Protein AF-A0A7Y3FB61-F1 (afdb_monomer_lite)

Sequence (145 aa):
SLYYIARELGYLFRGYNEIAIIGKIIPVVVVLFVLIITFYRKNKSMVELITAMLLVLTVYYFVSTTVHPWYIATLLILSVFTKYRFPLVWSFVIVLSYLAYGYDDNKENLWIIGLEYVLVYGVFIWELFIRNRDSRRFDFVSKND

pLDDT: mean 76.7, std 13.56, range [42.97, 91.88]

Secondary structure (DSSP, 8-state):
-HHHHHHHHHHHHHSS-THHHHHHHHHHHHHHHHHHHHHHS---SHHHHHHHHHHHHHHHHHH-S---TTHHHHHHHHHHTSS--HHHHHHHHHHHHHHGGGSTT----HHHHHHHHHHHHHHHHHIIIIIHHHHHHHHHHTT--

Foldseek 3Di:
DCQVVVQVVCCVPPNHGPCVVLVVVLVVVLVVLLVCLVVVFPCPDPLSVLVSVLVSLVVSQVSDPDDDLVSLVSSVVSCVSYPQCLSVLLNVLCVQQVVCVVDPVSPRPVVSVVVSVVSSVVSVVCCVPPVVVVVVVVVVVVVVD

Structure (mmCIF, N/CA/C/O backbone):
data_AF-A0A7Y3FB61-F1
#
_entry.id   AF-A0A7Y3FB61-F1
#
loop_
_atom_site.group_PDB
_atom_site.id
_atom_site.type_symbol
_atom_site.label_atom_id
_atom_site.label_alt_id
_atom_site.label_comp_id
_atom_site.label_asym_id
_atom_site.label_entity_id
_atom_site.label_seq_id
_atom_site.pdbx_PDB_ins_code
_atom_site.Cartn_x
_atom_site.Cartn_y
_atom_site.Cartn_z
_atom_site.occupancy
_atom_site.B_iso_or_equiv
_atom_site.auth_seq_id
_atom_site.auth_comp_id
_atom_site.auth_asym_id
_atom_site.auth_atom_id
_atom_site.pdbx_PDB_model_num
ATOM 1 N N . SER A 1 1 ? 6.507 -0.739 -7.159 1.00 66.50 1 SER A N 1
ATOM 2 C CA . SER A 1 1 ? 5.174 -1.376 -7.204 1.00 66.50 1 SER A CA 1
ATOM 3 C C . SER A 1 1 ? 5.259 -2.721 -7.914 1.00 66.50 1 SER A C 1
ATOM 5 O O . SER A 1 1 ? 6.247 -2.967 -8.606 1.00 66.50 1 SER A O 1
ATOM 7 N N . LEU A 1 2 ? 4.245 -3.589 -7.775 1.00 64.88 2 LEU A N 1
ATOM 8 C CA . LEU A 1 2 ? 4.170 -4.885 -8.482 1.00 64.88 2 LEU A CA 1
ATOM 9 C C . LEU A 1 2 ? 4.227 -4.739 -10.011 1.00 64.88 2 LEU A C 1
ATOM 11 O O . LEU A 1 2 ? 4.640 -5.661 -10.707 1.00 64.88 2 LEU A O 1
ATOM 15 N N . TYR A 1 3 ? 3.884 -3.558 -10.524 1.00 64.19 3 TYR A N 1
ATOM 16 C CA . TYR A 1 3 ? 4.012 -3.210 -11.930 1.00 64.19 3 TYR A CA 1
ATOM 17 C C . TYR A 1 3 ? 5.440 -3.362 -12.481 1.00 64.19 3 TYR A C 1
ATOM 19 O O . TYR A 1 3 ? 5.584 -3.894 -13.574 1.00 64.19 3 TYR A O 1
ATOM 27 N N . TYR A 1 4 ? 6.493 -2.979 -11.745 1.00 63.28 4 TYR A N 1
ATOM 28 C CA . TYR A 1 4 ? 7.871 -3.130 -12.245 1.00 63.28 4 TYR A CA 1
ATOM 29 C C . TYR A 1 4 ? 8.248 -4.607 -12.426 1.00 63.28 4 TYR A C 1
ATOM 31 O O . TYR A 1 4 ? 8.882 -4.961 -13.413 1.00 63.28 4 TYR A O 1
ATOM 39 N N . ILE A 1 5 ? 7.778 -5.482 -11.531 1.00 63.59 5 ILE A N 1
ATOM 40 C CA . ILE A 1 5 ? 7.971 -6.935 -11.642 1.00 63.59 5 ILE A CA 1
ATOM 41 C C . ILE A 1 5 ? 7.165 -7.488 -12.824 1.00 63.59 5 ILE A C 1
ATOM 43 O O . ILE A 1 5 ? 7.687 -8.247 -13.635 1.00 63.59 5 ILE A O 1
ATOM 47 N N . ALA A 1 6 ? 5.900 -7.079 -12.956 1.00 60.72 6 ALA A N 1
ATOM 48 C CA . ALA A 1 6 ? 5.031 -7.506 -14.050 1.00 60.72 6 ALA A CA 1
ATOM 49 C C . ALA A 1 6 ? 5.522 -7.012 -15.422 1.00 60.72 6 ALA A C 1
ATOM 51 O O . ALA A 1 6 ? 5.369 -7.712 -16.419 1.00 60.72 6 ALA A O 1
ATOM 52 N N . ARG A 1 7 ? 6.149 -5.833 -15.472 1.00 64.38 7 ARG A N 1
ATOM 53 C CA . ARG A 1 7 ? 6.790 -5.283 -16.665 1.00 64.38 7 ARG A CA 1
ATOM 54 C C . ARG A 1 7 ? 7.969 -6.145 -17.103 1.00 64.38 7 ARG A C 1
ATOM 56 O O . ARG A 1 7 ? 8.003 -6.546 -18.261 1.00 64.38 7 ARG A O 1
ATOM 63 N N . GLU A 1 8 ? 8.899 -6.445 -16.196 1.00 64.44 8 GLU A N 1
ATOM 64 C CA . GLU A 1 8 ? 10.048 -7.311 -16.501 1.00 64.44 8 GLU A CA 1
ATOM 65 C C . GLU A 1 8 ? 9.600 -8.721 -16.916 1.00 64.44 8 GLU A C 1
ATOM 67 O O . GLU A 1 8 ? 10.122 -9.278 -17.878 1.00 64.44 8 GLU A O 1
ATOM 72 N N . LEU A 1 9 ? 8.560 -9.270 -16.275 1.00 59.72 9 LEU A N 1
ATOM 73 C CA . LEU A 1 9 ? 7.949 -10.533 -16.702 1.00 59.72 9 LEU A CA 1
ATOM 74 C C . LEU A 1 9 ? 7.314 -10.432 -18.100 1.00 59.72 9 LEU A C 1
ATOM 76 O O . LEU A 1 9 ? 7.495 -11.335 -18.910 1.00 59.72 9 LEU A O 1
ATOM 80 N N . GLY A 1 10 ? 6.616 -9.340 -18.419 1.00 58.62 10 GLY A N 1
ATOM 81 C CA . GLY A 1 10 ? 6.055 -9.104 -19.756 1.00 58.62 10 GLY A CA 1
ATOM 82 C C . GLY A 1 10 ? 7.130 -9.046 -20.847 1.00 58.62 10 GLY A C 1
ATOM 83 O O . GLY A 1 10 ? 6.986 -9.679 -21.896 1.00 58.62 10 GLY A O 1
ATOM 84 N N . TYR A 1 11 ? 8.256 -8.383 -20.568 1.00 63.56 11 TYR A N 1
ATOM 85 C CA . TYR A 1 11 ? 9.417 -8.394 -21.461 1.00 63.56 11 TYR A CA 1
ATOM 86 C C . TYR A 1 11 ? 10.009 -9.800 -21.625 1.00 63.56 11 TYR A C 1
ATOM 88 O O . TYR A 1 11 ? 10.331 -10.183 -22.748 1.00 63.56 11 TYR A O 1
ATOM 96 N N . LEU A 1 12 ? 10.090 -10.586 -20.546 1.00 58.94 12 LEU A N 1
ATOM 97 C CA . LEU A 1 12 ? 10.638 -11.945 -20.576 1.00 58.94 12 LEU A CA 1
ATOM 98 C C . LEU A 1 12 ? 9.759 -12.931 -21.368 1.00 58.94 12 LEU A C 1
ATOM 100 O O . LEU A 1 12 ? 10.283 -13.786 -22.078 1.00 58.94 12 LEU A O 1
ATOM 104 N N . PHE A 1 13 ? 8.431 -12.827 -21.246 1.00 59.81 13 PHE A N 1
ATOM 105 C CA . PHE A 1 13 ? 7.490 -13.769 -21.867 1.00 59.81 13 PHE A CA 1
ATOM 106 C C . PHE A 1 13 ? 7.076 -13.393 -23.293 1.00 59.81 13 PHE A C 1
ATOM 108 O O . PHE A 1 13 ? 6.815 -14.292 -24.093 1.00 59.81 13 PHE A O 1
ATOM 115 N N . ARG A 1 14 ? 6.967 -12.097 -23.622 1.00 59.47 14 ARG A N 1
ATOM 116 C CA . ARG A 1 14 ? 6.440 -11.645 -24.927 1.00 59.47 14 ARG A CA 1
ATOM 117 C C . ARG A 1 14 ? 7.303 -10.610 -25.653 1.00 59.47 14 ARG A C 1
ATOM 119 O O . ARG A 1 14 ? 7.003 -10.288 -26.799 1.00 59.47 14 ARG A O 1
ATOM 126 N N . GLY A 1 15 ? 8.379 -10.110 -25.041 1.00 63.66 15 GLY A N 1
ATOM 127 C CA . GLY A 1 15 ? 9.325 -9.190 -25.687 1.00 63.66 15 GLY A CA 1
ATOM 128 C C . GLY A 1 15 ? 8.874 -7.726 -25.773 1.00 63.66 15 GLY A C 1
ATOM 129 O O . GLY A 1 15 ? 9.597 -6.908 -26.337 1.00 63.66 15 GLY A O 1
ATOM 130 N N . TYR A 1 16 ? 7.715 -7.358 -25.213 1.00 58.03 16 TYR A N 1
ATOM 131 C CA . TYR A 1 16 ? 7.233 -5.972 -25.160 1.00 58.03 16 TYR A CA 1
ATOM 132 C C . TYR A 1 16 ? 6.497 -5.658 -23.850 1.00 58.03 16 TYR A C 1
ATOM 134 O O . TYR A 1 16 ? 6.100 -6.540 -23.093 1.00 58.03 16 TYR A O 1
ATOM 142 N N . ASN A 1 17 ? 6.318 -4.365 -23.574 1.00 64.25 17 ASN A N 1
ATOM 143 C CA . ASN A 1 17 ? 5.763 -3.873 -22.317 1.00 64.25 17 ASN A CA 1
ATOM 144 C C . ASN A 1 17 ? 4.234 -4.052 -22.250 1.00 64.25 17 ASN A C 1
ATOM 146 O O . ASN A 1 17 ? 3.486 -3.331 -22.912 1.00 64.25 17 ASN A O 1
ATOM 150 N N . GLU A 1 18 ? 3.747 -4.974 -21.416 1.00 67.69 18 GLU A N 1
ATOM 151 C CA . GLU A 1 18 ? 2.315 -5.299 -21.285 1.00 67.69 18 GLU A CA 1
ATOM 152 C C . GLU A 1 18 ? 1.507 -4.328 -20.393 1.00 67.69 18 GLU A C 1
ATOM 154 O O . GLU A 1 18 ? 0.463 -4.700 -19.849 1.00 67.69 18 GLU A O 1
ATOM 159 N N . ILE A 1 19 ? 1.930 -3.061 -20.270 1.00 67.94 19 ILE A N 1
ATOM 160 C CA . ILE A 1 19 ? 1.213 -2.006 -19.515 1.00 67.94 19 ILE A CA 1
ATOM 161 C C . ILE A 1 19 ? -0.288 -2.001 -19.810 1.00 67.94 19 ILE A C 1
ATOM 163 O O . ILE A 1 19 ? -1.094 -1.902 -18.889 1.00 67.94 19 ILE A O 1
ATOM 167 N N . ALA A 1 20 ? -0.674 -2.108 -21.084 1.00 66.69 20 ALA A N 1
ATOM 168 C CA . ALA A 1 20 ? -2.070 -1.988 -21.501 1.00 66.69 20 ALA A CA 1
ATOM 169 C C . ALA A 1 20 ? -2.958 -3.132 -20.979 1.00 66.69 20 ALA A C 1
ATOM 171 O O . ALA A 1 20 ? -4.159 -2.944 -20.778 1.00 66.69 20 ALA A O 1
ATOM 172 N N . ILE A 1 21 ? -2.379 -4.313 -20.761 1.00 72.38 21 ILE A N 1
ATOM 173 C CA . ILE A 1 21 ? -3.082 -5.480 -20.222 1.00 72.38 21 ILE A CA 1
ATOM 174 C C . ILE A 1 21 ? -3.071 -5.406 -18.695 1.00 72.38 21 ILE A C 1
ATOM 176 O O . ILE A 1 21 ? -4.125 -5.510 -18.066 1.00 72.38 21 ILE A O 1
ATOM 180 N N . ILE A 1 22 ? -1.904 -5.135 -18.103 1.00 73.50 22 ILE A N 1
ATOM 181 C CA . ILE A 1 22 ? -1.731 -5.002 -16.651 1.00 73.50 22 ILE A CA 1
ATOM 182 C C . ILE A 1 22 ? -2.665 -3.913 -16.104 1.00 73.50 22 ILE A C 1
ATOM 184 O O . ILE A 1 22 ? -3.422 -4.163 -15.169 1.00 73.50 22 ILE A O 1
ATOM 188 N N . GLY A 1 23 ? -2.713 -2.746 -16.749 1.00 73.12 23 GLY A N 1
ATOM 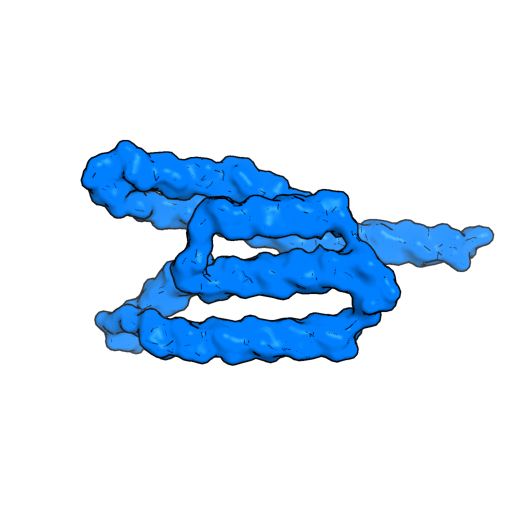189 C CA . GLY A 1 23 ? -3.586 -1.636 -16.367 1.00 73.12 23 GLY A CA 1
ATOM 190 C C . GLY A 1 23 ? -5.083 -1.964 -16.396 1.00 73.12 23 GLY A C 1
ATOM 191 O O . GLY A 1 23 ? -5.841 -1.365 -15.640 1.00 73.12 23 GLY A O 1
ATOM 192 N N . LYS A 1 24 ? -5.523 -2.940 -17.205 1.00 78.06 24 LYS A N 1
ATOM 193 C CA . LYS A 1 24 ? -6.922 -3.414 -17.225 1.00 78.06 24 LYS A CA 1
ATOM 194 C C . LYS A 1 24 ? -7.214 -4.456 -16.148 1.00 78.06 24 LYS A C 1
ATOM 196 O O . LYS A 1 24 ? -8.334 -4.514 -15.647 1.00 78.06 24 LYS A O 1
ATOM 201 N N . ILE A 1 25 ? -6.225 -5.271 -15.785 1.00 82.06 25 ILE A N 1
ATOM 202 C CA . ILE A 1 25 ? -6.369 -6.320 -14.766 1.00 82.06 25 ILE A CA 1
ATOM 203 C C . ILE A 1 25 ? -6.357 -5.716 -13.355 1.00 82.06 25 ILE A C 1
ATOM 205 O O . ILE A 1 25 ? -7.116 -6.168 -12.497 1.00 82.06 25 ILE A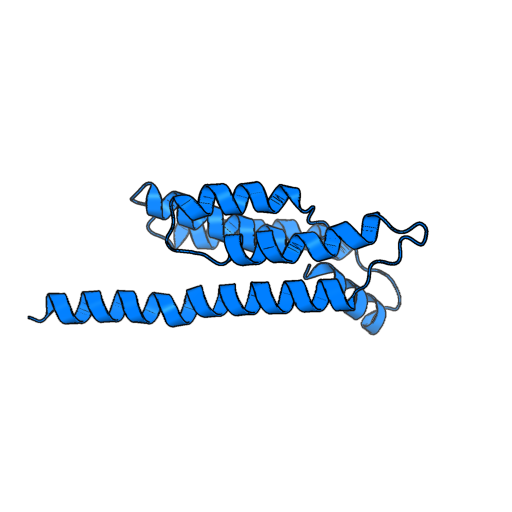 O 1
ATOM 209 N N . ILE A 1 26 ? -5.552 -4.673 -13.117 1.00 82.56 26 ILE A N 1
ATOM 210 C CA . ILE A 1 26 ? -5.411 -4.032 -11.798 1.00 82.56 26 ILE A CA 1
ATOM 211 C C . ILE A 1 26 ? -6.771 -3.628 -11.189 1.00 82.56 26 ILE A C 1
ATOM 213 O O . ILE A 1 26 ? -7.054 -4.070 -10.073 1.00 82.56 26 ILE A O 1
ATOM 217 N N . PRO A 1 27 ? -7.652 -2.868 -11.878 1.00 82.81 27 PRO A N 1
ATOM 218 C CA . PRO A 1 27 ? -8.954 -2.494 -11.327 1.00 82.81 27 PRO A CA 1
ATOM 219 C C . PRO A 1 27 ? -9.817 -3.703 -10.960 1.00 82.81 27 PRO A C 1
ATOM 221 O O . PRO A 1 27 ? -10.467 -3.694 -9.919 1.00 82.81 27 PRO A O 1
ATOM 224 N N . VAL A 1 28 ? -9.792 -4.765 -11.772 1.00 87.00 28 VAL A N 1
ATOM 225 C CA . VAL A 1 28 ? -10.570 -5.989 -11.522 1.00 87.00 28 VAL A CA 1
ATOM 226 C C . VAL A 1 28 ? -10.092 -6.682 -10.246 1.00 87.00 28 VAL A C 1
ATOM 228 O O . VAL A 1 28 ? -10.908 -7.030 -9.393 1.00 87.00 28 VAL A O 1
ATOM 231 N N . VAL A 1 29 ? -8.775 -6.830 -10.073 1.00 86.88 29 VAL A N 1
ATOM 232 C CA . VAL A 1 29 ? -8.181 -7.428 -8.865 1.00 86.88 29 VAL A CA 1
ATOM 233 C C . VAL A 1 29 ? -8.528 -6.609 -7.622 1.00 86.88 29 VAL A C 1
ATOM 235 O O . VAL A 1 29 ? -8.904 -7.174 -6.594 1.00 86.88 29 VAL A O 1
ATOM 238 N N . VAL A 1 30 ? -8.451 -5.281 -7.719 1.00 87.56 30 VAL A N 1
ATOM 239 C CA . VAL A 1 30 ? -8.768 -4.370 -6.611 1.00 87.56 30 VAL A CA 1
ATOM 240 C C . VAL A 1 30 ? -10.245 -4.469 -6.231 1.00 87.56 30 VAL A C 1
ATOM 242 O O . VAL A 1 30 ? -10.553 -4.609 -5.049 1.00 87.56 30 VAL A O 1
ATOM 245 N N . VAL A 1 31 ? -11.160 -4.467 -7.205 1.00 89.12 31 VAL A N 1
ATOM 246 C CA . VAL A 1 31 ? -12.603 -4.615 -6.952 1.00 89.12 31 VAL A CA 1
ATOM 247 C C . VAL A 1 31 ? -12.908 -5.956 -6.288 1.00 89.12 31 VAL A C 1
ATOM 249 O O . VAL A 1 31 ? -13.616 -5.989 -5.282 1.00 89.12 31 VAL A O 1
ATOM 252 N N . LEU A 1 32 ? -12.335 -7.056 -6.782 1.00 90.69 32 LEU A N 1
ATOM 253 C CA . LEU A 1 32 ? -12.505 -8.373 -6.162 1.00 90.69 32 LEU A CA 1
ATOM 254 C C . LEU A 1 32 ? -11.989 -8.388 -4.719 1.00 90.69 32 LEU A C 1
ATOM 256 O O . LEU A 1 32 ? -12.673 -8.889 -3.827 1.00 90.69 32 LEU A O 1
ATOM 260 N N . PHE A 1 33 ? -10.823 -7.791 -4.463 1.00 88.62 33 PHE A N 1
ATOM 261 C CA . PHE A 1 33 ? -10.265 -7.692 -3.116 1.00 88.62 33 PHE A CA 1
ATOM 262 C C . PHE A 1 33 ? -11.165 -6.884 -2.169 1.00 88.62 33 PHE A C 1
ATOM 264 O O . PHE A 1 33 ? -11.408 -7.304 -1.035 1.00 88.62 33 PHE A O 1
ATOM 271 N N . VAL A 1 34 ? -11.717 -5.763 -2.642 1.00 90.06 34 VAL A N 1
ATOM 272 C CA . VAL A 1 34 ? -12.680 -4.950 -1.884 1.00 90.06 34 VAL A CA 1
ATOM 273 C C . VAL A 1 34 ? -13.937 -5.746 -1.550 1.00 90.06 34 VAL A C 1
ATOM 275 O O . VAL A 1 34 ? -14.391 -5.697 -0.406 1.00 90.06 34 VAL A O 1
ATOM 278 N N . LEU A 1 35 ? -14.485 -6.501 -2.506 1.00 89.31 35 LEU A N 1
ATOM 279 C CA . LEU A 1 35 ? -15.672 -7.329 -2.278 1.00 89.31 35 LEU A CA 1
ATOM 280 C C . LEU A 1 35 ? -15.394 -8.415 -1.235 1.00 89.31 35 LEU A C 1
ATOM 282 O O . LEU A 1 35 ? -16.184 -8.584 -0.306 1.00 89.31 35 LEU A O 1
ATOM 286 N N . ILE A 1 36 ? -14.244 -9.088 -1.325 1.00 89.31 36 ILE A N 1
ATOM 287 C CA . ILE A 1 36 ? -13.820 -10.080 -0.328 1.00 89.31 36 ILE A CA 1
ATOM 288 C C . ILE A 1 36 ? -13.743 -9.438 1.061 1.00 89.31 36 ILE A C 1
ATOM 290 O O . ILE A 1 36 ? -14.340 -9.952 2.005 1.00 89.31 36 ILE A O 1
ATOM 294 N N . ILE A 1 37 ? -13.068 -8.293 1.202 1.00 86.31 37 ILE A N 1
ATOM 295 C CA . ILE A 1 37 ? -12.969 -7.582 2.489 1.00 86.31 37 ILE A CA 1
ATOM 296 C C . ILE A 1 37 ? -14.360 -7.188 3.002 1.00 86.31 37 ILE A C 1
ATOM 298 O O . ILE A 1 37 ? -14.641 -7.354 4.187 1.00 86.31 37 ILE A O 1
ATOM 302 N N . THR A 1 38 ? -15.228 -6.691 2.121 1.00 86.19 38 THR A N 1
ATOM 303 C CA . THR A 1 38 ? -16.575 -6.216 2.469 1.00 86.19 38 THR A CA 1
ATOM 304 C C . THR A 1 38 ? -17.458 -7.336 3.009 1.00 86.19 38 THR A C 1
ATOM 306 O O . THR A 1 38 ? -18.111 -7.148 4.032 1.00 86.19 38 THR A O 1
ATOM 309 N N . PHE A 1 39 ? -17.469 -8.506 2.365 1.00 87.25 39 PHE A N 1
ATOM 310 C CA . PHE A 1 39 ? -18.334 -9.613 2.780 1.00 87.25 39 PHE A CA 1
ATOM 311 C C . PHE A 1 39 ? -17.743 -10.462 3.910 1.00 87.25 39 PHE A C 1
ATOM 313 O O . PHE A 1 39 ? -18.488 -11.002 4.726 1.00 87.25 39 PHE A O 1
ATOM 320 N N . TYR A 1 40 ? -16.417 -10.592 3.978 1.00 84.62 40 TYR A N 1
ATOM 321 C CA . TYR A 1 40 ? -15.768 -11.489 4.938 1.00 84.62 40 TYR A CA 1
ATOM 322 C C . TYR A 1 40 ? -15.460 -10.813 6.280 1.00 84.62 40 TYR A C 1
ATOM 324 O O . TYR A 1 40 ? -15.370 -11.481 7.315 1.00 84.62 40 TYR A O 1
ATOM 332 N N . ARG A 1 41 ? -15.287 -9.485 6.296 1.00 79.31 41 ARG A N 1
ATOM 333 C CA . ARG A 1 41 ? -14.911 -8.741 7.501 1.00 79.31 41 ARG A CA 1
ATOM 334 C C . ARG A 1 41 ? -16.136 -8.148 8.195 1.00 79.31 41 ARG A C 1
ATOM 336 O O . ARG A 1 41 ? -16.935 -7.432 7.603 1.00 79.31 41 ARG A O 1
ATOM 343 N N . LYS A 1 42 ? -16.254 -8.389 9.502 1.00 75.38 42 LYS A N 1
ATOM 344 C CA . LYS A 1 42 ? -17.275 -7.762 10.353 1.00 75.38 42 LYS A CA 1
ATOM 345 C C . LYS A 1 42 ? -16.834 -6.331 10.685 1.00 75.38 42 LYS A C 1
ATOM 347 O O . LYS A 1 42 ? -16.157 -6.122 11.680 1.00 75.38 42 LYS A O 1
ATOM 352 N N . ASN A 1 43 ? -17.179 -5.364 9.838 1.00 80.62 43 ASN A N 1
ATOM 353 C CA . ASN A 1 43 ? -16.865 -3.941 10.037 1.00 80.62 43 ASN A CA 1
ATOM 354 C C . ASN A 1 43 ? -17.918 -3.273 10.939 1.00 80.62 43 ASN A C 1
ATOM 356 O O . ASN A 1 43 ? -18.675 -2.419 10.483 1.00 80.62 43 ASN A O 1
ATOM 360 N N . LYS A 1 44 ? -18.033 -3.723 12.194 1.00 83.69 44 LYS A N 1
ATOM 361 C CA . LYS A 1 44 ? -19.099 -3.270 13.107 1.00 83.69 44 LYS A CA 1
ATOM 362 C C . LYS A 1 44 ? -18.737 -1.980 13.834 1.00 83.69 44 LYS A C 1
ATOM 364 O O . LYS A 1 44 ? -19.622 -1.199 14.168 1.00 83.69 44 LYS A O 1
ATOM 369 N N . SER A 1 45 ? -17.451 -1.772 14.094 1.00 88.94 45 SER A N 1
ATOM 370 C CA . SER A 1 45 ? -16.929 -0.564 14.733 1.00 88.94 45 SER A CA 1
ATOM 371 C C . SER A 1 45 ? -16.227 0.355 13.733 1.00 88.94 45 SER A C 1
ATOM 373 O O . SER A 1 45 ? -15.691 -0.092 12.715 1.00 88.94 45 SER A O 1
ATOM 375 N N . MET A 1 46 ? -16.162 1.651 14.059 1.00 88.12 46 MET A N 1
ATOM 376 C CA . MET A 1 46 ? -15.450 2.641 13.242 1.00 88.12 46 MET A CA 1
ATOM 377 C C . MET A 1 46 ? -13.969 2.272 13.055 1.00 88.12 46 MET A C 1
ATOM 379 O O . MET A 1 46 ? -13.426 2.398 11.963 1.00 88.12 46 MET A O 1
ATOM 383 N N . VAL A 1 47 ? -13.326 1.739 14.100 1.00 87.25 47 VAL A N 1
ATOM 384 C CA . VAL A 1 47 ? -11.926 1.288 14.049 1.00 87.25 47 VAL A CA 1
ATOM 385 C C . VAL A 1 47 ? -11.752 0.123 13.071 1.00 87.25 47 VAL A C 1
ATOM 387 O O . VAL A 1 47 ? -10.805 0.113 12.282 1.00 87.25 47 VAL A O 1
ATOM 390 N N . GLU A 1 48 ? -12.664 -0.854 13.070 1.00 86.44 48 GLU A N 1
ATOM 391 C CA . GLU A 1 48 ? -12.626 -1.972 12.118 1.00 86.44 48 GLU A CA 1
ATOM 392 C C . GLU A 1 48 ? -12.821 -1.501 10.676 1.00 86.44 48 GLU A C 1
ATOM 394 O O . GLU A 1 48 ? -12.104 -1.977 9.794 1.00 86.44 48 GLU A O 1
ATOM 399 N N . LEU A 1 49 ? -13.726 -0.541 10.453 1.00 88.19 49 LEU A N 1
ATOM 400 C CA . LEU A 1 49 ? -13.962 0.062 9.143 1.00 88.19 49 LEU A CA 1
ATOM 401 C C . LEU A 1 49 ? -12.720 0.806 8.632 1.00 88.19 49 LEU A C 1
ATOM 403 O O . LEU A 1 49 ? -12.256 0.523 7.529 1.00 88.19 49 LEU A O 1
ATOM 407 N N . ILE A 1 50 ? -12.127 1.687 9.447 1.00 90.44 50 ILE A N 1
ATOM 408 C CA . ILE A 1 50 ? -10.894 2.411 9.085 1.00 90.44 50 ILE A CA 1
ATOM 409 C C . ILE A 1 50 ? -9.759 1.423 8.797 1.00 90.44 50 ILE A C 1
ATOM 411 O O . ILE A 1 50 ? -9.005 1.581 7.838 1.00 90.44 50 ILE A O 1
ATOM 415 N N . THR A 1 51 ? -9.672 0.346 9.576 1.00 88.75 51 THR A N 1
ATOM 416 C CA . THR A 1 51 ? -8.685 -0.708 9.335 1.00 88.75 51 THR A CA 1
ATOM 417 C C . THR A 1 51 ? -8.938 -1.446 8.016 1.00 88.75 51 THR A C 1
ATOM 419 O O . THR A 1 51 ? -7.988 -1.861 7.354 1.00 88.75 51 THR A O 1
ATOM 422 N N . ALA A 1 52 ? -10.195 -1.650 7.618 1.00 89.62 52 ALA A N 1
ATOM 423 C CA . ALA A 1 52 ? -10.526 -2.236 6.321 1.00 89.62 52 ALA A CA 1
ATOM 424 C C . ALA A 1 52 ? -10.121 -1.301 5.173 1.00 89.62 52 ALA A C 1
ATOM 426 O O . ALA A 1 52 ? -9.473 -1.753 4.229 1.00 89.62 52 ALA A O 1
ATOM 427 N N . MET A 1 53 ? -10.410 -0.002 5.301 1.00 91.06 53 MET A N 1
ATOM 428 C CA . MET A 1 53 ? -9.997 1.026 4.338 1.00 91.06 53 MET A CA 1
ATOM 429 C C . MET A 1 53 ? -8.474 1.084 4.189 1.00 91.06 53 MET A C 1
ATOM 431 O O . MET A 1 53 ? -7.972 1.111 3.067 1.00 91.06 53 MET A O 1
ATOM 435 N N . LEU A 1 54 ? -7.737 1.035 5.305 1.00 91.12 54 LEU A N 1
ATOM 436 C CA . LEU A 1 54 ? -6.275 1.011 5.303 1.00 91.12 54 LEU A CA 1
ATOM 437 C C . LEU A 1 54 ? -5.733 -0.183 4.503 1.00 91.12 54 LEU A C 1
ATOM 439 O O . LEU A 1 54 ? -4.860 -0.003 3.655 1.00 91.12 54 LEU A O 1
ATOM 443 N N . LEU A 1 55 ? -6.253 -1.394 4.740 1.00 90.12 55 LEU A N 1
ATOM 444 C CA . LEU A 1 55 ? -5.805 -2.600 4.032 1.00 90.12 55 LEU A CA 1
ATOM 445 C C . LEU A 1 55 ? -6.134 -2.549 2.538 1.00 90.12 55 LEU A C 1
ATOM 447 O O . LEU A 1 55 ? -5.280 -2.876 1.716 1.00 90.12 55 LEU A O 1
ATOM 451 N N . VAL A 1 56 ? -7.344 -2.111 2.186 1.00 90.81 56 VAL A N 1
ATOM 452 C CA . VAL A 1 56 ? -7.767 -1.949 0.788 1.00 90.81 56 VAL A CA 1
ATOM 453 C C . VAL A 1 56 ? -6.859 -0.967 0.052 1.00 90.81 56 VAL A C 1
ATOM 455 O O . VAL A 1 56 ? -6.338 -1.305 -1.009 1.00 90.81 56 VAL A O 1
ATOM 458 N N . LEU A 1 57 ? -6.620 0.217 0.624 1.00 90.81 57 LEU A N 1
ATOM 459 C CA . LEU A 1 57 ? -5.755 1.229 0.013 1.00 90.81 57 LEU A CA 1
ATOM 460 C C . LEU A 1 57 ? -4.307 0.754 -0.106 1.00 90.81 57 LEU A C 1
ATOM 462 O O . LEU A 1 57 ? -3.652 1.011 -1.111 1.00 90.81 57 LEU A O 1
ATOM 466 N N . THR A 1 58 ? -3.820 0.015 0.887 1.00 90.38 58 THR A N 1
ATOM 467 C CA . THR A 1 58 ? -2.467 -0.550 0.861 1.00 90.38 58 THR A CA 1
ATOM 468 C C . THR A 1 58 ? -2.302 -1.544 -0.284 1.00 90.38 58 THR A C 1
ATOM 470 O O . THR A 1 58 ? -1.356 -1.434 -1.060 1.00 90.38 58 THR A O 1
ATOM 473 N N . VAL A 1 59 ? -3.248 -2.475 -0.444 1.00 88.50 59 VAL A N 1
ATOM 474 C CA . VAL A 1 59 ? -3.224 -3.440 -1.554 1.00 88.50 59 VAL A CA 1
ATOM 475 C C . VAL A 1 59 ? -3.373 -2.734 -2.899 1.00 88.50 59 VAL A C 1
ATOM 477 O O . VAL A 1 59 ? -2.651 -3.060 -3.840 1.00 88.50 59 VAL A O 1
ATOM 480 N N . TYR A 1 60 ? -4.240 -1.725 -2.981 1.00 89.00 60 TYR A N 1
ATOM 481 C CA . TYR A 1 60 ? -4.360 -0.892 -4.174 1.00 89.00 60 TYR A CA 1
ATOM 482 C C . TYR A 1 60 ? -3.020 -0.242 -4.552 1.00 89.00 60 TYR A C 1
ATOM 484 O O . TYR A 1 60 ? -2.596 -0.352 -5.700 1.00 89.00 60 TYR A O 1
ATOM 492 N N . TYR A 1 61 ? -2.299 0.357 -3.601 1.00 88.50 61 TYR A N 1
ATOM 493 C CA . TYR A 1 61 ? -0.998 0.977 -3.877 1.00 88.50 61 TYR A CA 1
ATOM 494 C C . TYR A 1 61 ? 0.099 -0.037 -4.213 1.00 88.50 61 TYR A C 1
ATOM 496 O O . TYR A 1 61 ? 0.938 0.235 -5.067 1.00 88.50 61 TYR A O 1
ATOM 504 N N . PHE A 1 62 ? 0.086 -1.230 -3.622 1.00 86.38 62 PHE A N 1
ATOM 505 C CA . PHE A 1 62 ? 1.026 -2.291 -3.994 1.00 86.38 62 PHE A CA 1
ATOM 506 C C . PHE A 1 62 ? 0.882 -2.737 -5.450 1.00 86.38 62 PHE A C 1
ATOM 508 O O . PHE A 1 62 ? 1.887 -3.014 -6.118 1.00 86.38 62 PHE A O 1
ATOM 515 N N . VAL A 1 63 ? -0.357 -2.771 -5.939 1.00 82.12 63 VAL A N 1
ATOM 516 C CA . VAL A 1 63 ? -0.708 -3.239 -7.281 1.00 82.12 63 VAL A CA 1
ATOM 517 C C . VAL A 1 63 ? -0.697 -2.102 -8.319 1.00 82.12 63 VAL A C 1
ATOM 519 O O . VAL A 1 63 ? -0.475 -2.365 -9.498 1.00 82.12 63 VAL A O 1
ATOM 522 N N . SER A 1 64 ? -0.874 -0.845 -7.899 1.00 81.50 64 SER A N 1
ATOM 523 C CA . SER A 1 64 ? -0.881 0.332 -8.779 1.00 81.50 64 SER A CA 1
ATOM 524 C C . SER A 1 64 ? 0.420 0.489 -9.576 1.00 81.50 64 SER A C 1
ATOM 526 O O . SER A 1 64 ? 1.521 0.264 -9.071 1.00 81.50 64 SER A O 1
ATOM 528 N N . THR A 1 65 ? 0.306 0.937 -10.828 1.00 73.38 65 THR A N 1
ATOM 529 C CA . THR A 1 65 ? 1.456 1.228 -11.697 1.00 73.38 65 THR A CA 1
ATOM 530 C C . THR A 1 65 ? 2.260 2.428 -11.214 1.00 73.38 65 THR A C 1
ATOM 532 O O . THR A 1 65 ? 3.481 2.439 -11.338 1.00 73.38 65 THR A O 1
ATOM 535 N N . THR A 1 66 ? 1.585 3.397 -10.602 1.00 77.88 66 THR A N 1
ATOM 536 C CA . THR A 1 66 ? 2.153 4.669 -10.155 1.00 77.88 66 THR A CA 1
ATOM 537 C C . THR A 1 66 ? 1.722 4.947 -8.724 1.00 77.88 66 THR A C 1
ATOM 539 O O . THR A 1 66 ? 0.528 5.016 -8.417 1.00 77.88 66 THR A O 1
ATOM 542 N N . VAL A 1 67 ? 2.708 5.098 -7.841 1.00 79.50 67 VAL A N 1
ATOM 543 C CA . VAL A 1 67 ? 2.509 5.479 -6.441 1.00 79.50 67 VAL A CA 1
ATOM 544 C C . VAL A 1 67 ? 3.383 6.685 -6.176 1.00 79.50 67 VAL A C 1
ATOM 546 O O . VAL A 1 67 ? 4.605 6.575 -6.159 1.00 79.50 67 VAL A O 1
ATOM 549 N N . HIS A 1 68 ? 2.753 7.835 -5.977 1.00 78.56 68 HIS A N 1
ATOM 550 C CA . HIS A 1 68 ? 3.471 9.034 -5.590 1.00 78.56 68 HIS A CA 1
ATOM 551 C C . HIS A 1 68 ? 3.652 9.086 -4.069 1.00 78.56 68 HIS A C 1
ATOM 553 O O . HIS A 1 68 ? 2.771 8.615 -3.343 1.00 78.56 68 HIS A O 1
ATOM 559 N N 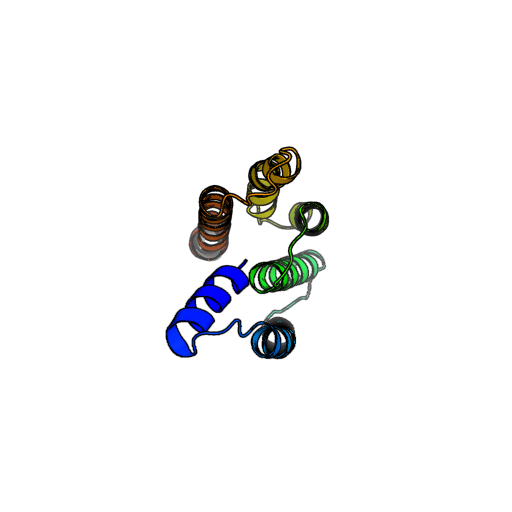. PRO A 1 69 ? 4.731 9.699 -3.550 1.00 76.5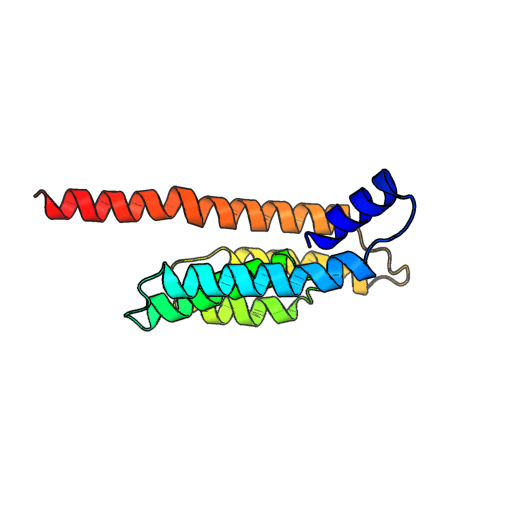0 69 PRO A N 1
ATOM 560 C CA . PRO A 1 69 ? 4.997 9.694 -2.111 1.00 76.50 69 PRO A CA 1
ATOM 561 C C . PRO A 1 69 ? 3.875 10.287 -1.259 1.00 76.50 69 PRO A C 1
ATOM 563 O O . PRO A 1 69 ? 3.598 9.795 -0.166 1.00 76.50 69 PRO A O 1
ATOM 566 N N . TRP A 1 70 ? 3.158 11.290 -1.778 1.00 82.56 70 TRP A N 1
ATOM 567 C CA . TRP A 1 70 ? 2.032 11.903 -1.072 1.00 82.56 70 TRP A CA 1
ATOM 568 C C . TRP A 1 70 ? 0.843 10.952 -0.866 1.00 82.56 70 TRP A C 1
ATOM 570 O O . TRP A 1 70 ? 0.054 11.169 0.050 1.00 82.56 70 TRP A O 1
ATOM 580 N N . TYR A 1 71 ? 0.718 9.863 -1.633 1.00 86.69 71 TYR A N 1
ATOM 581 C CA . TYR A 1 71 ? -0.335 8.860 -1.417 1.00 86.69 71 TYR A CA 1
ATOM 582 C C . TYR A 1 71 ? -0.196 8.137 -0.070 1.00 86.69 71 TYR A C 1
ATOM 584 O O . TYR A 1 71 ? -1.198 7.726 0.522 1.00 86.69 71 TYR A O 1
ATOM 592 N N . ILE A 1 72 ? 1.027 8.032 0.459 1.00 88.00 72 ILE A N 1
ATOM 593 C CA . ILE A 1 72 ? 1.295 7.404 1.761 1.00 88.00 72 ILE A CA 1
ATOM 594 C C . ILE A 1 72 ? 0.772 8.266 2.911 1.00 88.00 72 ILE A C 1
ATOM 596 O O . ILE A 1 72 ? 0.423 7.721 3.957 1.00 88.00 72 ILE A O 1
ATOM 600 N N . ALA A 1 73 ? 0.613 9.582 2.721 1.00 89.44 73 ALA A N 1
ATOM 601 C CA . ALA A 1 73 ? 0.016 10.455 3.732 1.00 89.44 73 ALA A CA 1
ATOM 602 C C . ALA A 1 73 ? -1.403 9.994 4.108 1.00 89.44 73 ALA A C 1
ATOM 604 O O . ALA A 1 73 ? -1.765 9.981 5.284 1.00 89.44 73 ALA A O 1
ATOM 605 N N . THR A 1 74 ? -2.187 9.523 3.132 1.00 91.06 74 THR A N 1
ATOM 606 C CA . THR A 1 74 ? -3.513 8.948 3.395 1.00 91.06 74 THR A CA 1
ATOM 607 C C . THR A 1 74 ? -3.417 7.679 4.243 1.00 91.06 74 THR A C 1
ATOM 609 O O . THR A 1 74 ? -4.177 7.527 5.199 1.00 91.06 74 THR A O 1
ATOM 612 N N . LEU A 1 75 ? -2.464 6.784 3.951 1.00 91.19 75 LEU A N 1
ATOM 613 C CA . LEU A 1 75 ? -2.246 5.582 4.765 1.00 91.19 75 LEU A CA 1
ATOM 614 C C . LEU A 1 75 ? -1.798 5.936 6.183 1.00 91.19 75 LEU A C 1
ATOM 616 O O . LEU A 1 75 ? -2.263 5.314 7.133 1.00 91.19 75 LEU A O 1
ATOM 620 N N . LEU A 1 76 ? -0.936 6.943 6.334 1.00 91.12 76 LEU A N 1
ATOM 621 C CA . LEU A 1 76 ? -0.492 7.444 7.631 1.00 91.12 76 LEU A CA 1
ATOM 622 C C . LEU A 1 76 ? -1.665 7.931 8.478 1.00 91.12 76 LEU A C 1
ATOM 624 O O . LEU A 1 76 ? -1.811 7.479 9.611 1.00 91.12 76 LEU A O 1
ATOM 628 N N . ILE A 1 77 ? -2.524 8.791 7.926 1.00 91.88 77 ILE A N 1
ATOM 629 C CA . ILE A 1 77 ? -3.692 9.322 8.645 1.00 91.88 77 ILE A CA 1
ATOM 630 C C . ILE A 1 77 ? -4.603 8.179 9.094 1.00 91.88 77 ILE A C 1
ATOM 632 O O . ILE A 1 77 ? -5.009 8.132 10.254 1.00 91.88 77 ILE A O 1
ATOM 636 N N . LEU A 1 78 ? -4.885 7.222 8.207 1.00 89.56 78 LEU A N 1
ATOM 637 C CA . LEU A 1 78 ? -5.700 6.060 8.563 1.00 89.56 78 LEU A CA 1
ATOM 638 C C . LEU A 1 78 ? -5.013 5.200 9.628 1.00 89.56 78 LEU A C 1
ATOM 640 O O . LEU A 1 78 ? -5.683 4.710 10.533 1.00 89.56 78 LEU A O 1
ATOM 644 N N . SER A 1 79 ? -3.685 5.058 9.567 1.00 90.38 79 SER A N 1
ATOM 645 C CA . SER A 1 79 ? -2.913 4.240 10.504 1.00 90.38 79 SER A CA 1
ATOM 646 C C . SER A 1 79 ? -3.022 4.712 11.953 1.00 90.38 79 SER A C 1
ATOM 648 O O . SER A 1 79 ? -3.053 3.858 12.836 1.00 90.38 79 SER A O 1
ATOM 650 N N . VAL A 1 80 ? -3.190 6.022 12.195 1.00 90.50 80 VAL A N 1
ATOM 651 C CA . VAL A 1 80 ? -3.353 6.620 13.538 1.00 90.50 80 VAL A CA 1
ATOM 652 C C . VAL A 1 80 ? -4.542 6.022 14.289 1.00 90.50 80 VAL A C 1
ATOM 654 O O . VAL A 1 80 ? -4.484 5.829 15.501 1.00 90.50 80 VAL A O 1
ATOM 657 N N . PHE A 1 81 ? -5.610 5.679 13.569 1.00 88.31 81 PHE A N 1
ATOM 658 C CA . PHE A 1 81 ? -6.814 5.081 14.147 1.00 88.31 81 PHE A CA 1
ATOM 659 C C . PHE A 1 81 ? -6.762 3.548 14.188 1.00 88.31 81 PHE A C 1
A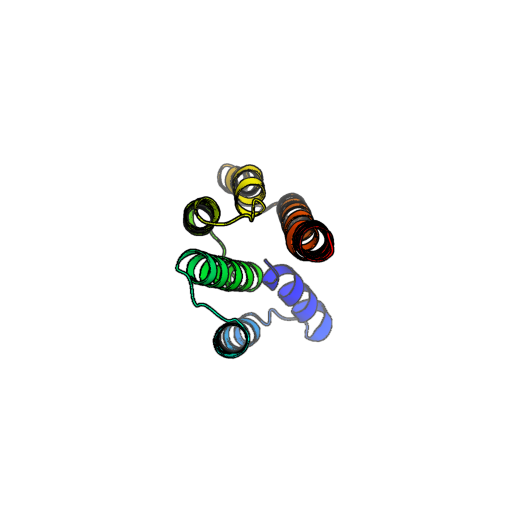TOM 661 O O . PHE A 1 81 ? -7.741 2.904 14.563 1.00 88.31 81 PHE A O 1
ATOM 668 N N . THR A 1 82 ? -5.643 2.941 13.788 1.00 87.25 82 THR A N 1
ATOM 669 C CA . THR A 1 82 ? -5.468 1.486 13.721 1.00 87.25 82 THR A CA 1
ATOM 670 C C . THR A 1 82 ? -4.245 1.041 14.522 1.00 87.25 82 THR A C 1
ATOM 672 O O . THR A 1 82 ? -3.456 1.840 15.013 1.00 87.25 82 THR A O 1
ATOM 675 N N . LYS A 1 83 ? -4.057 -0.275 14.665 1.00 85.38 83 LYS A N 1
ATOM 676 C CA . LYS A 1 83 ? -2.873 -0.843 15.334 1.00 85.38 83 LYS A CA 1
ATOM 677 C C . LYS A 1 83 ? -1.669 -1.030 14.393 1.00 85.38 83 LYS A C 1
ATOM 679 O O . LYS A 1 83 ? -0.590 -1.385 14.877 1.00 85.38 83 LYS A O 1
ATOM 684 N N . TYR A 1 84 ? -1.858 -0.824 13.087 1.00 86.50 84 TYR A N 1
ATOM 685 C CA . TYR A 1 84 ? -0.855 -1.063 12.048 1.00 86.50 84 TYR A CA 1
ATOM 686 C C . TYR A 1 84 ? 0.141 0.093 11.963 1.00 86.50 84 TYR A C 1
ATOM 688 O O . TYR A 1 84 ? -0.256 1.253 11.884 1.00 86.50 84 TYR A O 1
ATOM 696 N N . ARG A 1 85 ? 1.437 -0.226 11.970 1.00 87.94 85 ARG A N 1
ATOM 697 C CA . ARG A 1 85 ? 2.548 0.736 11.922 1.00 87.94 85 ARG A CA 1
ATOM 698 C C . ARG A 1 85 ? 3.343 0.665 10.623 1.00 87.94 85 ARG A C 1
ATOM 700 O O . ARG A 1 85 ? 4.186 1.531 10.405 1.00 87.94 85 ARG A O 1
ATOM 707 N N . PHE A 1 86 ? 3.073 -0.290 9.731 1.00 89.31 86 PHE A N 1
ATOM 708 C CA . PHE A 1 86 ? 3.734 -0.335 8.422 1.00 89.31 86 PHE A CA 1
ATOM 709 C C . PHE A 1 86 ? 3.632 0.982 7.613 1.00 89.31 86 PHE A C 1
ATOM 711 O O . PHE A 1 86 ? 4.612 1.301 6.939 1.00 89.31 86 PHE A O 1
ATOM 718 N N . PRO A 1 87 ? 2.559 1.811 7.697 1.00 89.38 87 PRO A N 1
ATOM 719 C CA . PRO A 1 87 ? 2.517 3.088 6.979 1.00 89.38 87 PRO A CA 1
ATOM 720 C C . PRO A 1 87 ? 3.552 4.100 7.484 1.00 89.38 87 PRO A C 1
ATOM 722 O O . PRO A 1 87 ? 4.030 4.912 6.698 1.00 89.38 87 PRO A O 1
ATOM 725 N N . LEU A 1 88 ? 3.951 4.020 8.762 1.00 88.44 88 LEU A N 1
ATOM 726 C CA . LEU A 1 88 ? 5.032 4.840 9.321 1.00 88.44 88 LEU A CA 1
ATOM 727 C C . LEU A 1 88 ? 6.372 4.467 8.691 1.00 88.44 88 LEU A C 1
ATOM 729 O O . LEU A 1 88 ? 7.090 5.343 8.215 1.00 88.44 88 LEU A O 1
ATOM 733 N N . VAL A 1 89 ? 6.674 3.167 8.621 1.00 89.81 89 VAL A N 1
ATOM 734 C CA . VAL A 1 89 ? 7.895 2.673 7.964 1.00 89.81 89 VAL A CA 1
ATOM 735 C C . VAL A 1 89 ? 7.909 3.089 6.498 1.00 89.81 89 VAL A C 1
ATOM 737 O O . VAL A 1 89 ? 8.908 3.619 6.021 1.00 89.81 89 VAL A O 1
ATOM 740 N N . TRP A 1 90 ? 6.781 2.933 5.802 1.00 89.69 90 TRP A N 1
ATOM 741 C CA . TRP A 1 90 ? 6.675 3.338 4.405 1.00 89.69 90 TRP A CA 1
ATOM 742 C C . TRP A 1 90 ? 6.913 4.841 4.223 1.00 89.69 90 TRP A C 1
ATOM 744 O O . TRP A 1 90 ? 7.664 5.234 3.337 1.00 89.69 90 TRP A O 1
ATOM 754 N N . SER A 1 91 ? 6.358 5.681 5.101 1.00 87.62 91 SER A N 1
ATOM 755 C CA . SER A 1 91 ? 6.550 7.135 5.036 1.00 87.62 91 SER A CA 1
ATOM 756 C C . SER A 1 91 ? 7.990 7.590 5.276 1.00 87.62 91 SER A C 1
ATOM 758 O O . SER A 1 91 ? 8.417 8.589 4.709 1.00 87.62 91 SER A O 1
ATOM 760 N N . PHE A 1 92 ? 8.748 6.854 6.088 1.00 86.94 92 PHE A N 1
ATOM 761 C CA . PHE A 1 92 ? 10.154 7.158 6.331 1.00 86.94 92 PHE A CA 1
ATOM 762 C C . PHE A 1 92 ? 11.014 6.771 5.125 1.00 86.94 92 PHE A C 1
ATOM 764 O O . PHE A 1 92 ? 11.902 7.510 4.709 1.00 86.94 92 PHE A O 1
ATOM 771 N N . VAL A 1 93 ? 10.719 5.609 4.547 1.00 85.44 93 VAL A N 1
ATOM 772 C CA . VAL A 1 93 ? 11.530 5.001 3.496 1.00 85.44 93 VAL A CA 1
ATOM 773 C C . VAL A 1 93 ? 11.264 5.632 2.120 1.00 85.44 93 VAL A C 1
ATOM 775 O O . VAL A 1 93 ? 12.203 5.783 1.348 1.00 85.44 93 VAL A O 1
ATOM 778 N N . ILE A 1 94 ? 10.039 6.101 1.840 1.00 83.38 94 ILE A N 1
ATOM 779 C CA . ILE A 1 94 ? 9.657 6.697 0.540 1.00 83.38 94 ILE A CA 1
ATOM 780 C C . ILE A 1 94 ? 10.429 7.980 0.181 1.00 83.38 94 ILE A C 1
ATOM 782 O O . ILE A 1 94 ? 10.479 8.381 -0.982 1.00 83.38 94 ILE A O 1
ATOM 786 N N . VAL A 1 95 ? 11.025 8.657 1.169 1.00 80.25 95 VAL A N 1
ATOM 787 C CA . VAL A 1 95 ? 11.839 9.860 0.936 1.00 80.25 95 VAL A CA 1
ATOM 788 C C . VAL A 1 95 ? 13.055 9.529 0.061 1.00 80.25 95 VAL A C 1
ATOM 790 O O . VAL A 1 95 ? 13.470 10.364 -0.743 1.00 80.25 95 VAL A O 1
ATOM 793 N N . LEU A 1 96 ? 13.577 8.299 0.146 1.00 74.44 96 LEU A N 1
ATOM 794 C CA . LEU A 1 96 ? 14.708 7.836 -0.663 1.00 74.44 96 LEU A CA 1
ATOM 795 C C . LEU A 1 96 ? 14.359 7.794 -2.160 1.00 74.44 96 LEU A C 1
ATOM 797 O O . LEU A 1 96 ? 15.157 8.241 -2.982 1.00 74.44 96 LEU A O 1
ATOM 801 N N . SER A 1 97 ? 13.147 7.364 -2.514 1.00 70.31 97 SER A N 1
ATOM 802 C CA . SER A 1 97 ? 12.637 7.403 -3.890 1.00 70.31 97 SER A CA 1
ATOM 803 C C . SER A 1 97 ? 12.494 8.824 -4.424 1.00 70.31 97 SER A C 1
ATOM 805 O O . SER A 1 97 ? 12.682 9.050 -5.616 1.00 70.31 97 SER A O 1
ATOM 807 N N . TYR A 1 98 ? 12.187 9.804 -3.568 1.00 70.88 98 TYR A N 1
ATOM 808 C CA . TYR A 1 98 ? 12.038 11.193 -4.011 1.00 70.88 98 TYR A CA 1
ATOM 809 C C . TYR A 1 98 ? 13.378 11.893 -4.257 1.00 70.88 98 TYR A C 1
ATOM 811 O O . TYR A 1 98 ? 13.459 12.759 -5.125 1.00 70.88 98 TYR A O 1
ATOM 819 N N . LEU A 1 99 ? 14.451 11.479 -3.572 1.00 67.50 99 LEU A N 1
ATOM 820 C CA . LEU A 1 99 ? 15.808 11.965 -3.861 1.00 67.50 99 LEU A CA 1
ATOM 821 C C . LEU A 1 99 ? 16.239 11.667 -5.308 1.00 67.50 99 LEU A C 1
ATOM 823 O O . LEU A 1 99 ? 17.035 12.417 -5.868 1.00 67.50 99 LEU A O 1
ATOM 827 N N . ALA A 1 100 ? 15.679 10.631 -5.943 1.00 61.56 100 ALA A N 1
ATOM 828 C CA . ALA A 1 100 ? 15.967 10.297 -7.338 1.00 61.56 100 ALA A CA 1
ATOM 829 C C . ALA A 1 100 ? 15.415 11.323 -8.349 1.00 61.56 100 ALA A C 1
ATOM 831 O O . ALA A 1 100 ? 15.961 11.433 -9.442 1.00 61.56 100 ALA A O 1
ATOM 832 N N . TYR A 1 101 ? 14.393 12.111 -7.984 1.00 61.56 101 TYR A N 1
ATOM 833 C CA . TYR A 1 101 ? 13.862 13.191 -8.832 1.00 61.56 101 TYR A CA 1
ATOM 834 C C . TYR A 1 101 ? 14.753 14.444 -8.845 1.00 61.56 101 TYR A C 1
ATOM 836 O O . TYR A 1 101 ? 14.571 15.311 -9.694 1.00 61.56 101 TYR A O 1
ATOM 844 N N . GLY A 1 102 ? 15.692 14.569 -7.899 1.00 60.09 102 GLY A N 1
ATOM 845 C CA . GLY A 1 102 ? 16.548 15.751 -7.752 1.00 60.09 102 GLY A CA 1
ATOM 846 C C . GLY A 1 102 ? 17.819 15.753 -8.607 1.00 60.09 102 GLY A C 1
ATOM 847 O O . GLY A 1 102 ? 18.537 16.747 -8.592 1.00 60.09 102 GLY A O 1
ATOM 848 N N . TYR A 1 103 ? 18.120 14.665 -9.324 1.00 59.28 103 TYR A N 1
ATOM 849 C CA . TYR A 1 103 ? 19.307 14.550 -10.177 1.00 59.28 103 TYR A CA 1
ATOM 850 C C . TYR A 1 103 ? 18.921 14.635 -11.663 1.00 59.28 103 TYR A C 1
ATOM 852 O O . TYR A 1 103 ? 18.046 13.897 -12.112 1.00 59.28 103 TYR A O 1
ATOM 860 N N . ASP A 1 104 ? 19.625 15.486 -12.424 1.00 56.50 104 ASP A N 1
ATOM 861 C CA . ASP A 1 104 ? 19.387 15.809 -13.851 1.00 56.50 104 ASP A CA 1
ATOM 862 C C . ASP A 1 104 ? 19.260 14.590 -14.785 1.00 56.50 104 ASP A C 1
ATOM 864 O O . ASP A 1 104 ? 18.670 14.675 -15.860 1.00 56.50 104 ASP A O 1
ATOM 868 N N . ASP A 1 105 ? 19.778 13.435 -14.369 1.00 57.78 105 ASP A N 1
ATOM 869 C CA . ASP A 1 105 ? 19.813 12.224 -15.183 1.00 57.78 105 ASP A CA 1
ATOM 870 C C . ASP A 1 105 ? 18.534 11.368 -15.104 1.00 57.78 105 ASP A C 1
ATOM 872 O O . ASP A 1 105 ? 18.447 10.382 -15.835 1.00 57.78 105 ASP A O 1
ATOM 876 N N . ASN A 1 106 ? 17.551 11.695 -14.242 1.00 54.38 106 ASN A N 1
ATOM 877 C CA . ASN A 1 106 ? 16.261 10.980 -14.094 1.00 54.38 106 ASN A CA 1
ATOM 878 C C . ASN A 1 106 ? 16.378 9.436 -14.076 1.00 54.38 106 ASN A C 1
ATOM 880 O O . ASN A 1 106 ? 15.459 8.708 -14.464 1.00 54.38 106 ASN A O 1
ATOM 884 N N . LYS A 1 107 ? 17.524 8.901 -13.641 1.00 56.28 107 LYS A N 1
ATOM 885 C CA . LYS A 1 107 ? 17.748 7.460 -13.525 1.00 56.28 107 LYS A CA 1
ATOM 886 C C . LYS A 1 107 ? 17.152 7.009 -12.203 1.00 56.28 107 LYS A C 1
ATOM 888 O O . LYS A 1 107 ? 17.825 7.016 -11.174 1.00 56.28 107 LYS A O 1
ATOM 893 N N . GLU A 1 108 ? 15.881 6.616 -12.238 1.00 62.19 108 GLU A N 1
ATOM 894 C CA . GLU A 1 108 ? 15.241 5.886 -11.143 1.00 62.19 108 GLU A CA 1
ATOM 895 C C . GLU A 1 108 ? 16.130 4.699 -10.743 1.00 62.19 108 GLU A C 1
ATOM 897 O O . GLU A 1 108 ? 16.319 3.750 -11.510 1.00 62.19 108 GLU A O 1
ATOM 902 N N . ASN A 1 109 ? 16.705 4.741 -9.540 1.00 72.00 109 ASN A N 1
ATOM 903 C CA . ASN A 1 109 ? 17.507 3.631 -9.054 1.00 72.00 109 ASN A CA 1
ATOM 904 C C . ASN A 1 109 ? 16.575 2.508 -8.583 1.00 72.00 109 ASN A C 1
ATOM 906 O O . ASN A 1 109 ? 16.131 2.483 -7.433 1.00 72.00 109 ASN A O 1
ATOM 910 N N . LEU A 1 110 ? 16.299 1.561 -9.484 1.00 73.31 110 LEU A N 1
ATOM 911 C CA . LEU A 1 110 ? 15.445 0.400 -9.223 1.00 73.31 110 LEU A CA 1
ATOM 912 C C . LEU A 1 110 ? 15.902 -0.420 -8.003 1.00 73.31 110 LEU A C 1
ATOM 914 O O . LEU A 1 110 ? 15.065 -1.061 -7.373 1.00 73.31 110 LEU A O 1
ATOM 918 N N . TRP A 1 111 ? 17.188 -0.374 -7.626 1.00 74.56 111 TRP A N 1
ATOM 919 C CA . TRP A 1 111 ? 17.683 -1.024 -6.406 1.00 74.56 111 TRP A CA 1
ATOM 920 C C . TRP A 1 111 ? 17.193 -0.340 -5.135 1.00 74.56 111 TRP A C 1
ATOM 922 O O . TRP A 1 111 ? 16.800 -1.029 -4.195 1.00 74.56 111 TRP A O 1
ATOM 932 N N . ILE A 1 112 ? 17.185 0.998 -5.113 1.00 77.12 112 ILE A N 1
ATOM 933 C CA . ILE A 1 112 ? 16.655 1.769 -3.983 1.00 77.12 112 ILE A CA 1
ATOM 934 C C . ILE A 1 112 ? 15.171 1.452 -3.851 1.00 77.12 112 ILE A C 1
ATOM 936 O O . ILE A 1 112 ? 14.756 0.958 -2.810 1.00 77.12 112 ILE A O 1
ATOM 940 N N . ILE A 1 113 ? 14.411 1.586 -4.941 1.00 77.75 113 ILE A N 1
ATOM 941 C CA . ILE A 1 113 ? 12.974 1.276 -4.971 1.00 77.75 113 ILE A CA 1
ATOM 942 C C . ILE A 1 113 ? 12.720 -0.175 -4.529 1.00 77.75 113 ILE A C 1
ATOM 944 O O . ILE A 1 113 ? 11.835 -0.436 -3.716 1.00 77.75 113 ILE A O 1
ATOM 948 N N . GLY A 1 114 ? 13.507 -1.134 -5.019 1.00 79.88 114 GLY A N 1
ATOM 949 C CA . GLY A 1 114 ? 13.409 -2.538 -4.620 1.00 79.88 114 GLY A CA 1
ATOM 950 C C . GLY A 1 114 ? 13.590 -2.732 -3.114 1.00 79.88 114 GLY A C 1
ATOM 951 O O . GLY A 1 114 ? 12.767 -3.398 -2.481 1.00 79.88 114 GLY A O 1
ATOM 952 N N . LEU A 1 115 ? 14.612 -2.103 -2.527 1.00 83.81 115 LEU A N 1
ATOM 953 C CA . LEU A 1 115 ? 14.865 -2.146 -1.087 1.00 83.81 115 LEU A CA 1
ATOM 954 C C . LEU A 1 115 ? 13.699 -1.551 -0.289 1.00 83.81 115 LEU A C 1
ATOM 956 O O . LEU A 1 115 ? 13.284 -2.137 0.713 1.00 83.81 115 LEU A O 1
ATOM 960 N N . GLU A 1 116 ? 13.134 -0.432 -0.748 1.00 84.62 116 GLU A N 1
ATOM 961 C CA . GLU A 1 116 ? 11.987 0.187 -0.086 1.00 84.62 116 GLU A CA 1
ATOM 962 C C . GLU A 1 116 ? 10.796 -0.764 -0.010 1.00 84.62 116 GLU A C 1
ATOM 964 O O . GLU A 1 116 ? 10.237 -0.993 1.065 1.00 84.62 116 GLU A O 1
ATOM 969 N N . TYR A 1 117 ? 10.429 -1.360 -1.146 1.00 83.56 117 TYR A N 1
ATOM 970 C CA . TYR A 1 117 ? 9.304 -2.284 -1.194 1.00 83.56 117 TYR A CA 1
ATOM 971 C C . TYR A 1 117 ? 9.576 -3.539 -0.360 1.00 83.56 117 TYR A C 1
ATOM 973 O O . TYR A 1 117 ? 8.664 -3.997 0.324 1.00 83.56 117 TYR A O 1
ATOM 981 N N . VAL A 1 118 ? 10.804 -4.073 -0.337 1.00 87.19 118 VAL A N 1
ATOM 982 C CA . VAL A 1 118 ? 11.158 -5.221 0.519 1.00 87.19 118 VAL A CA 1
ATOM 983 C C . VAL A 1 118 ? 10.953 -4.899 2.001 1.00 87.19 118 VAL A C 1
ATOM 985 O O . VAL A 1 118 ? 10.338 -5.696 2.714 1.00 87.19 118 VAL A O 1
ATOM 988 N N . LEU A 1 119 ? 11.403 -3.729 2.464 1.00 87.88 119 LEU A N 1
ATOM 989 C CA . LEU A 1 119 ? 11.205 -3.301 3.853 1.00 87.88 119 LEU A CA 1
ATOM 990 C C . LEU A 1 119 ? 9.717 -3.135 4.181 1.00 87.88 119 LEU A C 1
ATOM 992 O O . LEU A 1 119 ? 9.243 -3.645 5.200 1.00 87.88 119 LEU A O 1
ATOM 996 N N . VAL A 1 120 ? 8.965 -2.471 3.302 1.00 89.12 120 VAL A N 1
ATOM 997 C CA . VAL A 1 120 ? 7.531 -2.226 3.499 1.00 89.12 120 VAL A CA 1
ATOM 998 C C . VAL A 1 120 ? 6.739 -3.534 3.507 1.00 89.12 120 VAL A C 1
ATOM 1000 O O . VAL A 1 120 ? 5.955 -3.756 4.431 1.00 89.12 120 VAL A O 1
ATOM 1003 N N . TYR A 1 121 ? 6.964 -4.428 2.539 1.00 87.06 121 TYR A N 1
ATOM 1004 C CA . TYR A 1 121 ? 6.314 -5.741 2.503 1.00 87.06 121 TYR A CA 1
ATOM 1005 C C . TYR A 1 121 ? 6.699 -6.597 3.709 1.00 87.06 121 TYR A C 1
ATOM 1007 O O . TYR A 1 121 ? 5.826 -7.239 4.292 1.00 87.06 121 TYR A O 1
ATOM 1015 N N . GLY A 1 122 ? 7.970 -6.581 4.120 1.00 88.88 122 GLY A N 1
ATOM 1016 C CA . GLY A 1 122 ? 8.444 -7.314 5.292 1.00 88.88 122 GLY A CA 1
ATOM 1017 C C . GLY A 1 122 ? 7.710 -6.896 6.566 1.00 88.88 122 GLY A C 1
ATOM 1018 O O . GLY A 1 122 ? 7.162 -7.747 7.270 1.00 88.88 122 GLY A O 1
ATOM 1019 N N . VAL A 1 123 ? 7.619 -5.588 6.825 1.00 88.56 123 VAL A N 1
ATOM 1020 C CA . VAL A 1 123 ? 6.896 -5.058 7.993 1.00 88.56 123 VAL A CA 1
ATOM 1021 C C . VAL A 1 123 ? 5.393 -5.316 7.881 1.00 88.56 123 VAL A C 1
ATOM 1023 O O . VAL A 1 123 ? 4.777 -5.743 8.855 1.00 88.56 123 VAL A O 1
ATOM 1026 N N . PHE A 1 124 ? 4.798 -5.123 6.702 1.00 89.44 124 PHE A N 1
ATOM 1027 C CA . PHE A 1 124 ? 3.375 -5.382 6.467 1.00 89.44 124 PHE A CA 1
ATOM 1028 C C . PHE A 1 124 ? 2.992 -6.846 6.748 1.00 89.44 124 PHE A C 1
ATOM 1030 O O . PHE A 1 124 ? 2.034 -7.111 7.477 1.00 89.44 124 PHE A O 1
ATOM 1037 N N . ILE A 1 125 ? 3.762 -7.804 6.220 1.00 88.00 125 ILE A N 1
ATOM 1038 C CA . ILE A 1 125 ? 3.552 -9.243 6.440 1.00 88.00 125 ILE A CA 1
ATOM 1039 C C . ILE A 1 125 ? 3.773 -9.588 7.919 1.00 88.00 125 ILE A C 1
ATOM 1041 O O . ILE A 1 125 ? 2.955 -10.288 8.519 1.00 88.00 125 ILE A O 1
ATOM 1045 N N . TRP A 1 126 ? 4.834 -9.066 8.536 1.00 87.75 126 TRP A N 1
ATOM 1046 C CA . TRP A 1 126 ? 5.106 -9.280 9.957 1.00 87.75 126 TRP A CA 1
ATOM 1047 C C . TRP A 1 126 ? 3.942 -8.806 10.843 1.00 87.75 126 TRP A C 1
ATOM 1049 O O . TRP A 1 126 ? 3.470 -9.554 11.705 1.00 87.75 126 TRP A O 1
ATOM 1059 N N . GLU A 1 127 ? 3.399 -7.614 10.592 1.00 86.00 127 GLU A N 1
ATOM 1060 C CA . GLU A 1 127 ? 2.247 -7.107 11.343 1.00 86.00 127 GLU A CA 1
ATOM 1061 C C . GLU A 1 127 ? 0.976 -7.934 11.107 1.00 86.00 127 GLU A C 1
ATOM 1063 O O . GLU A 1 127 ? 0.237 -8.212 12.057 1.00 86.00 127 GLU A O 1
ATOM 1068 N N . LEU A 1 128 ? 0.726 -8.375 9.871 1.00 84.44 128 LEU A N 1
ATOM 1069 C CA . LEU A 1 128 ? -0.456 -9.175 9.551 1.00 84.44 128 LEU A CA 1
ATOM 1070 C C . LEU A 1 128 ? -0.441 -10.565 10.194 1.00 84.44 128 LEU A C 1
ATOM 1072 O O . LEU A 1 128 ? -1.487 -11.010 10.681 1.00 84.44 128 LEU A O 1
ATOM 1076 N N . PHE A 1 129 ? 0.705 -11.252 10.195 1.00 81.25 129 PHE A N 1
ATOM 1077 C CA . PHE A 1 129 ? 0.788 -12.660 10.602 1.00 81.25 129 PHE A CA 1
ATOM 1078 C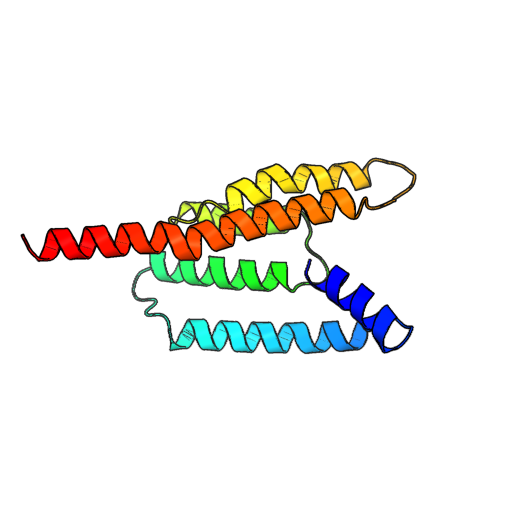 C . PHE A 1 129 ? 1.284 -12.873 12.032 1.00 81.25 129 PHE A C 1
ATOM 1080 O O . PHE A 1 129 ? 0.780 -13.769 12.714 1.00 81.25 129 PHE A O 1
ATOM 1087 N N . ILE A 1 130 ? 2.249 -12.081 12.499 1.00 71.00 130 ILE A N 1
ATOM 1088 C CA . ILE A 1 130 ? 2.904 -12.306 13.796 1.00 71.00 130 ILE A CA 1
ATOM 1089 C C . ILE A 1 130 ? 2.208 -11.495 14.888 1.00 71.00 130 ILE A C 1
ATOM 1091 O O . ILE A 1 130 ? 1.762 -12.059 15.886 1.00 71.00 130 ILE A O 1
ATOM 1095 N N . ARG A 1 131 ? 1.962 -10.203 14.663 1.00 65.31 131 ARG A N 1
ATOM 1096 C CA . ARG A 1 131 ? 1.334 -9.349 15.685 1.00 65.31 131 ARG A CA 1
ATOM 1097 C C . ARG A 1 131 ? -0.137 -9.694 15.956 1.00 65.31 131 ARG A C 1
ATOM 1099 O O . ARG A 1 131 ? -0.584 -9.669 17.101 1.00 65.31 131 ARG A O 1
ATOM 1106 N N . ASN A 1 132 ? -0.885 -10.098 14.927 1.00 58.94 132 ASN A N 1
ATOM 1107 C CA . ASN A 1 132 ? -2.268 -10.570 15.087 1.00 58.94 132 ASN A CA 1
ATOM 1108 C C . ASN A 1 132 ? -2.381 -11.961 15.739 1.00 58.94 132 ASN A C 1
ATOM 1110 O O . ASN A 1 132 ? -3.492 -12.365 16.102 1.00 58.94 132 ASN A O 1
ATOM 1114 N N . ARG A 1 133 ? -1.283 -12.725 15.858 1.00 55.19 133 ARG A N 1
ATOM 1115 C CA . ARG A 1 133 ? -1.264 -13.963 16.653 1.00 55.19 133 ARG A CA 1
ATOM 1116 C C . ARG A 1 133 ? -1.164 -13.648 18.139 1.00 55.19 133 ARG A C 1
ATOM 1118 O O . ARG A 1 133 ? -1.929 -14.226 18.902 1.00 55.19 133 ARG A O 1
ATOM 1125 N N . ASP A 1 134 ? -0.324 -12.694 18.529 1.00 50.97 134 ASP A N 1
ATOM 1126 C CA . ASP A 1 134 ? -0.139 -12.347 19.943 1.00 50.97 134 ASP A CA 1
ATOM 1127 C C . ASP A 1 134 ? -1.383 -11.707 20.567 1.00 50.97 134 ASP A C 1
ATOM 1129 O O . ASP A 1 134 ? -1.773 -12.096 21.664 1.00 50.97 134 ASP A O 1
ATOM 1133 N N . SER A 1 135 ? -2.083 -10.810 19.856 1.00 51.84 135 SER A N 1
ATOM 1134 C CA . SER A 1 135 ? -3.350 -10.250 20.367 1.00 51.84 135 SER A CA 1
ATOM 1135 C C . SER A 1 135 ? -4.448 -11.314 20.505 1.00 51.84 135 SER A C 1
ATOM 1137 O O . SER A 1 135 ? -5.124 -11.363 21.524 1.00 51.84 135 SER A O 1
ATOM 1139 N N . ARG A 1 136 ? -4.578 -12.230 19.531 1.00 50.69 136 ARG A N 1
ATOM 1140 C CA . ARG A 1 136 ? -5.544 -13.341 19.623 1.00 50.69 136 ARG A CA 1
ATOM 1141 C C . ARG A 1 136 ? -5.194 -14.342 20.724 1.00 50.69 136 ARG A C 1
ATOM 1143 O O . ARG A 1 136 ? -6.098 -14.957 21.276 1.00 50.69 136 ARG A O 1
ATOM 1150 N N . ARG A 1 137 ? -3.906 -14.523 21.029 1.00 42.97 137 ARG A N 1
ATOM 1151 C CA . ARG A 1 137 ? -3.424 -15.422 22.085 1.00 42.97 137 ARG A CA 1
ATOM 1152 C C . ARG A 1 137 ? -3.671 -14.839 23.478 1.00 42.97 137 ARG A C 1
ATOM 1154 O O . ARG A 1 137 ? -4.097 -15.582 24.353 1.00 42.97 137 ARG A O 1
ATOM 1161 N N . PHE A 1 138 ? -3.480 -13.531 23.661 1.00 46.78 138 PHE A N 1
ATOM 1162 C CA . PHE A 1 138 ? -3.789 -12.840 24.920 1.00 46.78 138 PHE A CA 1
ATOM 1163 C C . PHE A 1 138 ? -5.292 -12.836 25.238 1.00 46.78 138 PHE A C 1
ATOM 1165 O O . PHE A 1 138 ? -5.676 -13.165 26.358 1.00 46.78 138 PHE A O 1
ATOM 1172 N N . ASP A 1 139 ? -6.139 -12.561 24.241 1.00 51.75 139 ASP A N 1
ATOM 1173 C CA . ASP A 1 139 ? -7.600 -12.577 24.408 1.00 51.75 139 ASP A CA 1
ATOM 1174 C C . ASP A 1 139 ? -8.146 -13.987 24.710 1.00 51.75 139 ASP A C 1
ATOM 1176 O O . ASP A 1 139 ? -9.193 -14.121 25.335 1.00 51.75 139 ASP A O 1
ATOM 1180 N N . PHE A 1 140 ? -7.453 -15.046 24.270 1.00 48.12 140 PHE A N 1
ATOM 1181 C CA . PHE A 1 140 ? -7.811 -16.435 24.582 1.00 48.12 140 PHE A CA 1
ATOM 1182 C C . PHE A 1 140 ? -7.431 -16.837 26.011 1.00 48.12 140 PHE A C 1
ATOM 1184 O O . PHE A 1 140 ? -8.209 -17.525 26.663 1.00 48.12 140 PHE A O 1
ATOM 1191 N N . VAL A 1 141 ? -6.256 -16.417 26.497 1.00 56.59 141 VAL A N 1
ATOM 1192 C CA . VAL A 1 141 ? -5.793 -16.726 27.863 1.00 56.59 141 VAL A CA 1
ATOM 1193 C C . VAL A 1 141 ? -6.648 -15.991 28.897 1.00 56.59 141 VAL A C 1
ATOM 1195 O O . VAL A 1 141 ? -7.186 -16.625 29.790 1.00 56.59 141 VAL A O 1
ATOM 1198 N N . SER A 1 142 ? -6.911 -14.695 28.696 1.00 51.44 142 SER A N 1
ATOM 1199 C CA . SER A 1 142 ? -7.746 -13.886 29.602 1.00 51.44 142 SER A CA 1
ATOM 1200 C C . SER A 1 142 ? -9.209 -14.340 29.706 1.00 51.44 142 SER A C 1
ATOM 1202 O O . SER A 1 142 ? -9.919 -13.867 30.588 1.00 51.44 142 SER A O 1
ATOM 1204 N N . LYS A 1 143 ? -9.699 -15.171 28.780 1.00 50.75 143 LYS A N 1
ATOM 1205 C CA . LYS A 1 143 ? -11.080 -15.680 28.792 1.00 50.75 143 LYS A CA 1
ATOM 1206 C C . LYS A 1 143 ? -11.212 -17.050 29.461 1.00 50.75 143 LYS A C 1
ATOM 1208 O O . LYS A 1 143 ? -12.337 -17.515 29.621 1.00 50.75 143 LYS A O 1
ATOM 1213 N N . ASN A 1 144 ? -10.083 -17.689 29.766 1.00 51.72 144 ASN A N 1
ATOM 1214 C CA . ASN A 1 144 ? -9.990 -19.019 30.366 1.00 51.72 144 ASN A CA 1
ATOM 1215 C C . ASN A 1 144 ? -9.509 -18.991 31.830 1.00 51.72 144 ASN A C 1
ATOM 1217 O O . ASN A 1 144 ? -9.406 -20.063 32.425 1.00 51.72 144 ASN A O 1
ATOM 1221 N N . ASP A 1 145 ? -9.258 -17.800 32.379 1.00 44.41 145 ASP A N 1
ATOM 1222 C CA . ASP A 1 145 ? -9.012 -17.525 33.800 1.00 44.41 145 ASP A CA 1
ATOM 1223 C C . ASP A 1 145 ? -10.241 -16.824 34.407 1.00 44.41 145 ASP A C 1
ATOM 1225 O O . ASP A 1 145 ? -10.565 -17.100 35.585 1.00 44.41 145 ASP A O 1
#

Radius of gyration: 17.9 Å; chains: 1; bounding box: 39×35×60 Å